Protein AF-A0A344TKX8-F1 (afdb_monomer_lite)

Organism: NCBI:txid2259595

Structure (mmCIF, N/CA/C/O backbone):
data_AF-A0A344TKX8-F1
#
_entry.id   AF-A0A344TKX8-F1
#
loop_
_atom_site.group_PDB
_atom_site.id
_atom_site.type_symbol
_atom_site.label_atom_id
_atom_site.label_alt_id
_atom_site.label_comp_id
_atom_site.label_asym_id
_atom_site.label_entity_id
_atom_site.label_seq_id
_atom_site.pdbx_PDB_ins_code
_atom_site.Cartn_x
_atom_site.Cartn_y
_atom_site.Cartn_z
_atom_site.occupancy
_atom_site.B_iso_or_equiv
_atom_site.auth_seq_id
_atom_site.auth_comp_id
_atom_site.auth_asym_id
_atom_site.auth_atom_id
_atom_site.pdbx_PDB_model_num
ATOM 1 N N . MET A 1 1 ? -4.063 0.005 28.909 1.00 36.91 1 MET A N 1
ATOM 2 C CA . MET A 1 1 ? -3.466 -1.043 28.058 1.00 36.91 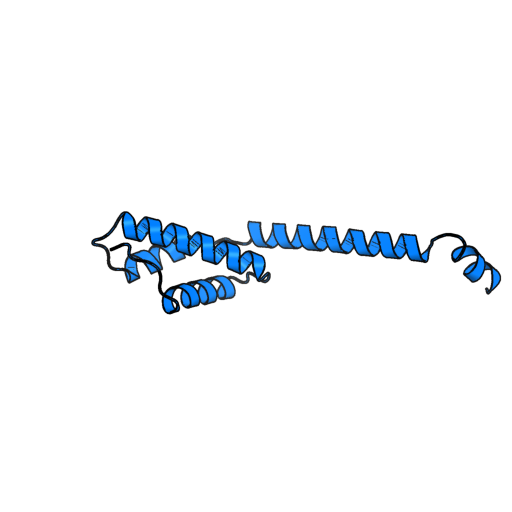1 MET A CA 1
ATOM 3 C C . MET A 1 1 ? -3.663 -0.594 26.628 1.00 36.91 1 MET A C 1
ATOM 5 O O . MET A 1 1 ? -4.809 -0.362 26.264 1.00 36.91 1 MET A O 1
ATOM 9 N N . THR A 1 2 ? -2.582 -0.374 25.882 1.00 44.25 2 THR A N 1
ATOM 10 C CA . THR A 1 2 ? -2.652 -0.146 24.434 1.00 44.25 2 THR A CA 1
ATOM 11 C C . THR A 1 2 ? -3.298 -1.374 23.803 1.00 44.25 2 THR A C 1
ATOM 13 O O . THR A 1 2 ? -2.990 -2.511 24.161 1.00 44.25 2 THR A O 1
ATOM 16 N N . LYS A 1 3 ? -4.312 -1.143 22.979 1.00 61.38 3 LYS A N 1
ATOM 17 C CA . LYS A 1 3 ? -5.160 -2.187 22.415 1.00 61.38 3 LYS A CA 1
ATOM 18 C C . LYS A 1 3 ? -4.542 -2.526 21.056 1.00 61.38 3 LYS A C 1
ATOM 20 O O . LYS A 1 3 ? -4.958 -1.975 20.050 1.00 61.38 3 LYS A O 1
ATOM 25 N N . GLU A 1 4 ? -3.462 -3.305 21.068 1.00 65.88 4 GLU A N 1
ATOM 26 C CA . GLU A 1 4 ? -2.729 -3.667 19.845 1.00 65.88 4 GLU A CA 1
ATOM 27 C C . GLU A 1 4 ? -3.463 -4.745 19.043 1.00 65.88 4 GLU A C 1
ATOM 29 O O . GLU A 1 4 ? -4.212 -5.555 19.602 1.00 65.88 4 GLU A O 1
ATOM 34 N N . LEU A 1 5 ? -3.259 -4.735 17.724 1.00 76.75 5 LEU A N 1
ATOM 35 C CA . LEU A 1 5 ? -3.930 -5.643 16.799 1.00 76.75 5 LEU A CA 1
ATOM 36 C C . LEU A 1 5 ? -3.398 -7.073 16.911 1.00 76.75 5 LEU A C 1
ATOM 38 O O . LEU A 1 5 ? -2.194 -7.327 16.892 1.00 76.75 5 LEU A O 1
ATOM 42 N N . GLY A 1 6 ? -4.315 -8.039 16.990 1.00 81.69 6 GLY A N 1
ATOM 43 C CA . GLY A 1 6 ? -3.960 -9.451 17.005 1.00 81.69 6 GLY A CA 1
ATOM 44 C C . GLY A 1 6 ? -3.662 -9.993 15.605 1.00 81.69 6 GLY A C 1
ATOM 45 O O . GLY A 1 6 ? -4.123 -9.471 14.592 1.00 81.69 6 GLY A O 1
ATOM 46 N N . TYR A 1 7 ? -2.971 -11.134 15.539 1.00 79.88 7 TYR A N 1
ATOM 47 C CA . TYR A 1 7 ? -2.697 -11.850 14.281 1.00 79.88 7 TYR A CA 1
ATOM 48 C C . TYR A 1 7 ? -3.965 -12.130 13.443 1.00 79.88 7 TYR A C 1
ATOM 50 O O . TYR A 1 7 ? -3.958 -12.048 12.213 1.00 79.88 7 TYR A O 1
ATOM 58 N N . ILE A 1 8 ? -5.085 -12.425 14.112 1.00 73.94 8 ILE A N 1
ATOM 59 C CA . ILE A 1 8 ? -6.378 -12.684 13.460 1.00 73.94 8 ILE A CA 1
ATOM 60 C C . ILE A 1 8 ? -6.923 -11.412 12.790 1.00 73.94 8 ILE A C 1
ATOM 62 O O . ILE A 1 8 ? -7.539 -11.501 11.733 1.00 73.94 8 ILE A O 1
ATOM 66 N N . ASP A 1 9 ? -6.663 -10.235 13.355 1.00 85.38 9 ASP A N 1
ATOM 67 C CA . ASP A 1 9 ? -7.140 -8.967 12.802 1.00 85.38 9 ASP A CA 1
ATOM 68 C C . ASP A 1 9 ? -6.314 -8.572 11.578 1.00 85.38 9 ASP A C 1
ATOM 70 O O . ASP A 1 9 ? -6.876 -8.256 10.531 1.00 85.38 9 ASP A O 1
ATOM 74 N N . ILE A 1 10 ? -4.990 -8.725 11.654 1.00 88.69 10 ILE A N 1
ATOM 75 C CA . ILE A 1 10 ? -4.084 -8.473 10.526 1.00 88.69 10 ILE A CA 1
ATOM 76 C C . ILE A 1 10 ? -4.397 -9.387 9.335 1.00 88.69 10 ILE A C 1
ATOM 78 O O . ILE A 1 10 ? -4.479 -8.919 8.202 1.00 88.69 10 ILE A O 1
ATOM 82 N N . SER A 1 11 ? -4.648 -10.679 9.565 1.00 89.75 11 SER A N 1
ATOM 83 C CA . SER A 1 11 ? -4.996 -11.607 8.474 1.00 89.75 11 SER A CA 1
ATOM 84 C C . SER A 1 11 ? -6.317 -11.257 7.770 1.00 89.75 11 SER A C 1
ATOM 86 O O . SER A 1 11 ? -6.447 -11.469 6.560 1.00 89.75 11 SER A O 1
ATOM 88 N N . ARG A 1 12 ? -7.283 -10.661 8.484 1.00 91.19 12 ARG A N 1
ATOM 89 C CA . ARG A 1 12 ? -8.518 -10.135 7.877 1.00 91.19 12 ARG A CA 1
ATOM 90 C C . ARG A 1 12 ? -8.253 -8.910 7.010 1.00 91.19 12 ARG A C 1
ATOM 92 O O . ARG A 1 12 ? -8.834 -8.823 5.933 1.00 91.19 12 ARG A O 1
ATOM 99 N N . ILE A 1 13 ? -7.368 -8.007 7.441 1.00 92.69 13 ILE A N 1
ATOM 100 C CA . ILE A 1 13 ? -6.951 -6.856 6.625 1.00 92.69 13 ILE A CA 1
ATOM 101 C C . ILE A 1 13 ? -6.261 -7.350 5.350 1.00 92.69 13 ILE A C 1
ATOM 103 O O . ILE A 1 13 ? -6.622 -6.913 4.263 1.00 92.69 13 ILE A O 1
ATOM 107 N N . TYR A 1 14 ? -5.347 -8.320 5.453 1.00 92.31 14 TYR A N 1
ATOM 108 C CA . TYR A 1 14 ? -4.714 -8.931 4.277 1.00 92.31 14 TYR A CA 1
ATOM 109 C C . TYR A 1 14 ? -5.738 -9.509 3.300 1.00 92.31 14 TYR A C 1
ATOM 111 O O . TYR A 1 14 ? -5.681 -9.209 2.112 1.00 92.31 14 TYR A O 1
ATOM 119 N N . SER A 1 15 ? -6.705 -10.282 3.802 1.00 91.81 15 SER A N 1
ATOM 120 C CA . SER A 1 15 ? -7.754 -10.882 2.964 1.00 91.81 15 SER A CA 1
ATOM 121 C C . SER A 1 15 ? -8.610 -9.818 2.264 1.00 91.81 15 SER A C 1
ATOM 123 O O . SER A 1 15 ? -9.014 -9.993 1.116 1.00 91.81 15 SER A O 1
ATOM 125 N N . TYR A 1 16 ? -8.876 -8.699 2.944 1.00 91.31 16 TYR A N 1
ATOM 126 C CA . TYR A 1 16 ? -9.580 -7.557 2.366 1.00 91.31 16 TYR A CA 1
ATOM 127 C C . TYR A 1 16 ? -8.765 -6.896 1.244 1.00 91.31 16 TYR A C 1
ATOM 129 O O . TYR A 1 16 ? -9.286 -6.682 0.151 1.00 91.31 16 TYR A O 1
ATOM 137 N N . VAL A 1 17 ? -7.477 -6.633 1.484 1.00 91.75 17 VAL A N 1
ATOM 138 C CA . VAL A 1 17 ? -6.558 -6.006 0.516 1.00 91.75 17 VAL A CA 1
ATOM 139 C C . VAL A 1 17 ? -6.332 -6.883 -0.715 1.00 91.75 17 VAL A C 1
ATOM 141 O O . VAL A 1 17 ? -6.369 -6.385 -1.840 1.00 91.75 17 VAL A O 1
ATOM 144 N N . GLU A 1 18 ? -6.170 -8.191 -0.526 1.00 89.19 18 GLU A N 1
ATOM 145 C CA . GLU A 1 18 ? -6.061 -9.159 -1.621 1.00 89.19 18 GLU A CA 1
ATOM 146 C C . GLU A 1 18 ? -7.332 -9.173 -2.489 1.00 89.19 18 GLU A C 1
ATOM 148 O O . GLU A 1 18 ? -7.251 -9.151 -3.719 1.00 89.19 18 GLU A O 1
ATOM 153 N N . GLY A 1 19 ? -8.512 -9.112 -1.860 1.00 89.00 19 GLY A N 1
ATOM 154 C CA . GLY A 1 19 ? -9.804 -9.063 -2.547 1.00 89.00 19 GLY A CA 1
ATOM 155 C C . GLY A 1 19 ? -10.017 -7.826 -3.429 1.00 89.00 19 GLY A C 1
ATOM 156 O O . GLY A 1 19 ? -10.849 -7.865 -4.335 1.00 89.00 19 GLY A O 1
ATOM 157 N N . MET A 1 20 ? -9.251 -6.752 -3.217 1.00 87.62 20 MET A N 1
ATOM 158 C CA . MET A 1 20 ? -9.314 -5.523 -4.019 1.00 87.62 20 MET A CA 1
ATOM 159 C C . MET A 1 20 ? -8.428 -5.554 -5.273 1.00 87.62 20 MET A C 1
ATOM 161 O O . MET A 1 20 ? -8.368 -4.570 -6.004 1.00 87.62 20 MET A O 1
ATOM 165 N N . GLY A 1 21 ? -7.754 -6.672 -5.565 1.00 84.25 21 GLY A N 1
ATOM 166 C CA . GLY A 1 21 ? -6.976 -6.826 -6.800 1.00 84.25 21 GLY A CA 1
ATOM 167 C C . GLY A 1 21 ? -5.582 -6.193 -6.755 1.00 84.25 21 GLY A C 1
ATOM 168 O O . GLY A 1 21 ? -4.976 -5.946 -7.800 1.00 84.25 21 GLY A O 1
ATOM 169 N N . VAL A 1 22 ? -5.046 -5.951 -5.556 1.00 88.69 22 VAL A N 1
ATOM 170 C CA . VAL A 1 22 ? -3.664 -5.499 -5.365 1.00 88.69 22 VAL A CA 1
ATOM 171 C C . VAL A 1 22 ? -2.717 -6.660 -5.674 1.00 88.69 22 VAL A C 1
ATOM 173 O O . VAL A 1 22 ? -2.563 -7.575 -4.874 1.00 88.69 22 VAL A O 1
ATOM 176 N N . GLU A 1 23 ? -2.079 -6.639 -6.844 1.00 87.00 23 GLU A N 1
ATOM 177 C CA . GLU A 1 23 ? -1.270 -7.767 -7.341 1.00 87.00 23 GLU A CA 1
ATOM 178 C C . GLU A 1 23 ? 0.151 -7.850 -6.755 1.00 87.00 23 GLU A C 1
ATOM 180 O O . GLU A 1 23 ? 0.785 -8.904 -6.804 1.00 87.00 23 GLU A O 1
ATOM 185 N N . PHE A 1 24 ? 0.681 -6.744 -6.226 1.00 91.56 24 PHE A N 1
ATOM 186 C CA . PHE A 1 24 ? 2.054 -6.683 -5.727 1.00 91.56 24 PHE A CA 1
ATOM 187 C C . PHE A 1 24 ? 2.095 -6.879 -4.218 1.00 91.56 24 PHE A C 1
ATOM 189 O O . PHE A 1 24 ? 1.534 -6.079 -3.475 1.00 91.56 24 PHE A O 1
ATOM 196 N N . TYR A 1 25 ? 2.815 -7.905 -3.766 1.00 91.94 25 TYR A N 1
ATOM 197 C CA . TYR A 1 25 ? 2.918 -8.233 -2.344 1.00 91.94 25 TYR A CA 1
ATOM 198 C C . TYR A 1 25 ? 3.497 -7.092 -1.497 1.00 91.94 25 TYR A C 1
ATOM 200 O O . TYR A 1 25 ? 3.024 -6.840 -0.397 1.00 91.94 25 TYR A O 1
ATOM 208 N N . ASP A 1 26 ? 4.495 -6.364 -1.997 1.00 91.38 26 ASP A N 1
ATOM 209 C CA . ASP A 1 26 ? 5.059 -5.229 -1.261 1.00 91.38 26 ASP A CA 1
ATOM 210 C C . ASP A 1 26 ? 4.060 -4.075 -1.108 1.00 91.38 26 ASP A C 1
ATOM 212 O O . ASP A 1 26 ? 3.973 -3.482 -0.037 1.00 91.38 26 ASP A O 1
ATOM 216 N N . VAL A 1 27 ? 3.243 -3.829 -2.134 1.00 91.69 27 VAL A N 1
ATOM 217 C CA . VAL A 1 27 ? 2.122 -2.883 -2.062 1.00 91.69 27 VAL A CA 1
ATOM 218 C C . VAL A 1 27 ? 1.053 -3.370 -1.079 1.00 91.69 27 VAL A C 1
ATOM 220 O O . VAL A 1 27 ? 0.530 -2.572 -0.309 1.00 91.69 27 VAL A O 1
ATOM 223 N N . GLN A 1 28 ? 0.744 -4.671 -1.052 1.00 92.06 28 GLN A N 1
ATOM 224 C CA . GLN A 1 28 ? -0.187 -5.235 -0.067 1.00 92.06 28 GLN A CA 1
ATOM 225 C C . GLN A 1 28 ? 0.304 -4.995 1.365 1.00 92.06 28 GLN A C 1
ATOM 227 O O . GLN A 1 28 ? -0.476 -4.556 2.203 1.00 92.06 28 GLN A O 1
ATOM 232 N N . VAL A 1 29 ? 1.589 -5.251 1.638 1.00 92.69 29 VAL A N 1
ATOM 233 C CA . VAL A 1 29 ? 2.194 -5.033 2.962 1.00 92.69 29 VAL A CA 1
ATOM 234 C C . VAL A 1 29 ? 2.079 -3.566 3.379 1.00 92.69 29 VAL A C 1
ATOM 236 O O . VAL A 1 29 ? 1.664 -3.296 4.502 1.00 92.69 29 VAL A O 1
ATOM 239 N N . GLU A 1 30 ? 2.393 -2.627 2.481 1.00 91.81 30 GLU A N 1
ATOM 240 C CA . GLU A 1 30 ? 2.294 -1.185 2.750 1.00 91.81 30 GLU A CA 1
ATOM 241 C C . GLU A 1 30 ? 0.853 -0.756 3.060 1.00 91.81 30 GLU A C 1
ATOM 243 O O . GLU A 1 30 ? 0.602 -0.034 4.024 1.00 91.81 30 GLU A O 1
ATOM 248 N N . ILE A 1 31 ? -0.114 -1.248 2.283 1.00 93.06 31 ILE A N 1
ATOM 249 C CA . ILE A 1 31 ? -1.531 -0.961 2.515 1.00 93.06 31 ILE A CA 1
ATOM 250 C C . ILE A 1 31 ? -1.984 -1.529 3.863 1.00 93.06 31 ILE A C 1
ATOM 252 O O . ILE A 1 31 ? -2.661 -0.837 4.622 1.00 93.06 31 ILE A O 1
ATOM 256 N N . VAL A 1 32 ? -1.629 -2.779 4.173 1.00 93.44 32 VAL A N 1
ATOM 257 C CA . VAL A 1 32 ? -2.012 -3.420 5.438 1.00 93.44 32 VAL A CA 1
ATOM 258 C C . VAL A 1 32 ? -1.434 -2.660 6.629 1.00 93.44 32 VAL A C 1
ATOM 260 O O . VAL A 1 32 ? -2.160 -2.423 7.593 1.00 93.44 32 VAL A O 1
ATOM 263 N N . ASP A 1 33 ? -0.167 -2.254 6.553 1.00 92.19 33 ASP A N 1
ATOM 264 C CA . ASP A 1 33 ? 0.501 -1.469 7.594 1.00 92.19 33 ASP A CA 1
ATOM 265 C C . ASP A 1 33 ? -0.189 -0.115 7.816 1.00 92.19 33 ASP A C 1
ATOM 267 O O . ASP A 1 33 ? -0.460 0.291 8.951 1.00 92.19 33 ASP A O 1
ATOM 271 N N . HIS A 1 34 ? -0.580 0.551 6.726 1.00 91.88 34 HIS A N 1
ATOM 272 C CA . HIS A 1 34 ? -1.296 1.817 6.802 1.00 91.88 34 HIS A CA 1
ATOM 273 C C . HIS A 1 34 ? -2.700 1.663 7.408 1.00 91.88 34 HIS A C 1
ATOM 275 O O . HIS A 1 34 ? -3.080 2.431 8.294 1.00 91.88 34 HIS A O 1
ATOM 281 N N . ILE A 1 35 ? -3.458 0.643 6.991 1.00 93.62 35 ILE A N 1
ATOM 282 C CA . ILE A 1 35 ? -4.781 0.338 7.558 1.00 93.62 35 ILE A CA 1
ATOM 283 C C . ILE A 1 35 ? -4.667 0.008 9.050 1.00 93.62 35 ILE A C 1
ATOM 285 O O . ILE A 1 35 ? -5.466 0.504 9.847 1.00 93.62 35 ILE A O 1
ATOM 289 N N . ALA A 1 36 ? -3.687 -0.815 9.435 1.00 92.50 36 ALA A N 1
ATOM 290 C CA . ALA A 1 36 ? -3.443 -1.181 10.827 1.00 92.50 36 ALA A CA 1
ATOM 291 C C . ALA A 1 36 ? -3.145 0.061 11.680 1.00 92.50 36 ALA A C 1
ATOM 293 O O . ALA A 1 36 ? -3.804 0.270 12.697 1.00 92.50 36 ALA A O 1
ATOM 294 N N . SER A 1 37 ? -2.255 0.935 11.206 1.00 92.06 37 SER A N 1
ATOM 295 C CA . SER A 1 37 ? -1.901 2.186 11.886 1.00 92.06 37 SER A CA 1
ATOM 296 C C . SER A 1 37 ? -3.112 3.104 12.097 1.00 92.06 37 SER A C 1
ATOM 298 O O . SER A 1 37 ? -3.341 3.602 13.200 1.00 92.06 37 SER A O 1
ATOM 300 N N . VAL A 1 38 ? -3.939 3.298 11.061 1.00 93.19 38 VAL A N 1
ATOM 301 C CA . VAL A 1 38 ? -5.157 4.124 11.162 1.00 93.19 38 VAL A CA 1
ATOM 302 C C . VAL A 1 38 ? -6.181 3.489 12.101 1.00 93.19 38 VAL A C 1
ATOM 304 O O . VAL A 1 38 ? -6.853 4.185 12.861 1.00 93.19 38 VAL A O 1
ATOM 307 N N . MET A 1 39 ? -6.313 2.165 12.088 1.00 92.56 39 MET A N 1
ATOM 308 C CA . MET A 1 39 ? -7.212 1.468 13.001 1.00 92.56 39 MET A CA 1
ATOM 309 C C . MET A 1 39 ? -6.768 1.608 14.461 1.00 92.56 39 MET A C 1
ATOM 311 O O . MET A 1 39 ? -7.608 1.880 15.319 1.00 92.56 39 MET A O 1
ATOM 315 N N . GLU A 1 40 ? -5.474 1.475 14.751 1.00 90.69 40 GLU A N 1
ATOM 316 C CA . GLU A 1 40 ? -4.925 1.686 16.095 1.00 90.69 40 GLU A CA 1
ATOM 317 C C . GLU A 1 40 ? -5.173 3.116 16.587 1.00 90.69 40 GLU A C 1
ATOM 319 O O . GLU A 1 40 ? -5.576 3.324 17.735 1.00 90.69 40 GLU A O 1
ATOM 324 N N . GLU A 1 41 ? -5.021 4.107 15.708 1.00 91.88 41 GLU A 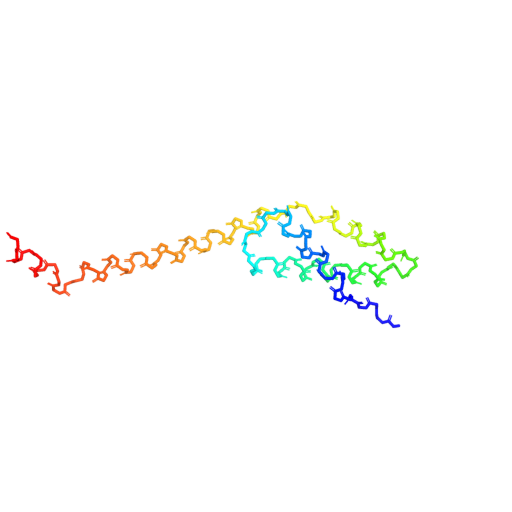N 1
ATOM 325 C CA . GLU A 1 41 ? -5.367 5.495 16.008 1.00 91.88 41 GLU A CA 1
ATOM 326 C C . GLU A 1 41 ? -6.860 5.640 16.356 1.00 91.88 41 GLU A C 1
ATOM 328 O O . GLU A 1 41 ? -7.202 6.201 17.401 1.00 91.88 41 GLU A O 1
ATOM 333 N N . GLN A 1 42 ? -7.757 5.055 15.555 1.00 91.12 42 GLN A N 1
ATOM 334 C CA . GLN A 1 42 ? -9.200 5.079 15.819 1.00 91.12 42 GLN A CA 1
ATOM 335 C C . GLN A 1 42 ? -9.580 4.364 17.124 1.00 91.12 42 GLN A C 1
ATOM 337 O O . GLN A 1 42 ? -10.467 4.834 17.842 1.00 91.12 42 GLN A O 1
ATOM 342 N N . MET A 1 43 ? -8.905 3.261 17.458 1.00 89.94 43 MET A N 1
ATOM 343 C CA . MET A 1 43 ? -9.085 2.529 18.716 1.00 89.94 43 MET A CA 1
ATOM 344 C C . MET A 1 43 ? -8.639 3.347 19.930 1.00 89.94 43 MET A C 1
ATOM 346 O O . MET A 1 43 ? -9.292 3.290 20.973 1.00 89.94 43 MET A O 1
ATOM 350 N N . ASN A 1 44 ? -7.564 4.125 19.794 1.00 89.31 44 ASN A N 1
ATOM 351 C CA . ASN A 1 44 ? -7.080 5.018 20.845 1.00 89.31 44 ASN A CA 1
ATOM 352 C C . ASN A 1 44 ? -7.986 6.246 21.026 1.00 89.31 44 ASN A C 1
ATOM 354 O O . ASN A 1 44 ? -8.214 6.673 22.157 1.00 89.31 44 ASN A O 1
ATOM 358 N N . MET A 1 45 ? -8.526 6.796 19.934 1.00 90.50 45 MET A N 1
ATOM 359 C CA . MET A 1 45 ? -9.450 7.935 19.976 1.00 90.50 45 MET A CA 1
ATOM 360 C C . MET A 1 45 ? -10.847 7.558 20.488 1.00 90.50 45 MET A C 1
ATOM 362 O O . MET A 1 45 ? -11.512 8.385 21.108 1.00 90.50 45 MET A O 1
ATOM 366 N N . ASN A 1 46 ? -11.296 6.321 20.250 1.00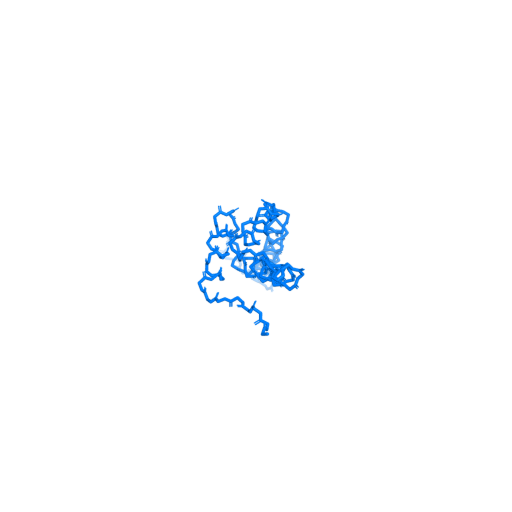 89.25 46 ASN A N 1
ATOM 367 C CA . ASN A 1 46 ? -12.638 5.850 20.600 1.00 89.25 46 ASN A CA 1
ATOM 368 C C . ASN A 1 46 ? -12.590 4.598 21.501 1.00 89.25 46 ASN A C 1
ATOM 370 O O . ASN A 1 46 ? -13.021 3.521 21.077 1.00 89.25 46 ASN A O 1
ATOM 374 N N . PRO A 1 47 ? -12.110 4.706 22.753 1.00 85.94 47 PRO A N 1
ATOM 375 C CA . PRO A 1 47 ? -11.917 3.546 23.629 1.00 85.94 47 PRO A CA 1
ATOM 376 C C . PRO A 1 47 ? -13.222 2.802 23.960 1.00 85.94 47 PRO A C 1
ATOM 378 O O . PRO A 1 47 ? -13.193 1.586 24.174 1.00 85.94 47 PRO A O 1
ATOM 381 N N . ASP A 1 48 ? -14.351 3.517 23.958 1.00 90.50 48 ASP A N 1
ATOM 382 C CA . ASP A 1 48 ? -15.682 2.998 24.297 1.00 90.50 48 ASP A CA 1
ATOM 383 C C . ASP A 1 48 ? -16.393 2.322 23.115 1.00 90.50 48 ASP A C 1
ATOM 385 O O . ASP A 1 48 ? -17.401 1.636 23.302 1.00 90.50 48 ASP A O 1
ATOM 389 N N . LYS A 1 49 ? -15.886 2.497 21.886 1.00 89.75 49 LYS A N 1
ATOM 390 C CA . LYS A 1 49 ? -16.499 1.890 20.705 1.00 89.75 49 LYS A CA 1
ATOM 391 C C . LYS A 1 49 ? -16.153 0.400 20.597 1.00 89.75 49 LYS A C 1
ATOM 393 O O . LYS A 1 49 ? -15.017 -0.009 20.870 1.00 89.75 49 LYS A O 1
ATOM 398 N N . PRO A 1 50 ? -17.104 -0.442 20.151 1.00 90.19 50 PRO A N 1
ATOM 399 C CA . PRO A 1 50 ? -16.822 -1.838 19.851 1.00 90.19 50 PRO A CA 1
ATOM 400 C C . PRO A 1 50 ? -15.739 -1.960 18.775 1.00 90.19 50 PRO A C 1
ATOM 402 O O . PRO A 1 50 ? -15.825 -1.321 17.729 1.00 90.19 50 PRO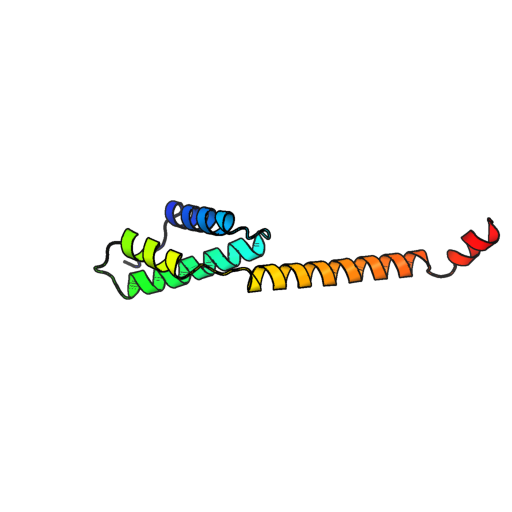 A O 1
ATOM 405 N N . PHE A 1 51 ? -14.763 -2.848 18.988 1.00 88.00 51 PHE A N 1
ATOM 406 C CA . PHE A 1 51 ? -13.680 -3.093 18.025 1.00 88.00 51 PHE A CA 1
ATOM 407 C C . PHE A 1 51 ? -14.202 -3.374 16.611 1.00 88.00 51 PHE A C 1
ATOM 409 O O . PHE A 1 51 ? -13.700 -2.809 15.651 1.00 88.00 51 PHE A O 1
ATOM 416 N N . LYS A 1 52 ? -15.257 -4.190 16.490 1.00 89.56 52 LYS A N 1
ATOM 417 C CA . LYS A 1 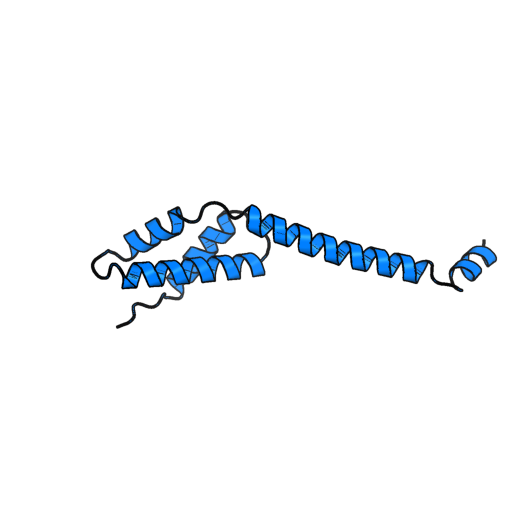52 ? -15.875 -4.517 15.200 1.00 89.56 52 LYS A CA 1
ATOM 418 C C . LYS A 1 52 ? -16.381 -3.276 14.453 1.00 89.56 52 LYS A C 1
ATOM 420 O O . LYS A 1 52 ? -16.254 -3.216 13.240 1.00 89.56 52 LYS A O 1
ATOM 425 N N . GLU A 1 53 ? -16.949 -2.305 15.168 1.00 91.81 53 GLU A N 1
ATOM 426 C CA . GLU A 1 53 ? -17.442 -1.066 14.556 1.00 91.81 53 GLU A CA 1
ATOM 427 C C . GLU A 1 53 ? -16.279 -0.232 14.014 1.00 91.81 53 GLU A C 1
ATOM 429 O O . GLU A 1 53 ? -16.350 0.254 12.891 1.00 91.81 53 GLU A O 1
ATOM 434 N N . ILE A 1 54 ? -15.193 -0.120 14.786 1.00 91.31 54 ILE A N 1
ATOM 435 C CA . ILE A 1 54 ? -13.977 0.581 14.359 1.00 91.31 54 ILE A CA 1
ATOM 436 C C . ILE A 1 54 ? -13.351 -0.129 13.154 1.00 91.31 54 ILE A C 1
ATOM 438 O O . ILE A 1 54 ? -13.040 0.519 12.164 1.00 91.31 54 ILE A O 1
ATOM 442 N N . PHE A 1 55 ? -13.232 -1.455 13.213 1.00 90.62 55 PHE A N 1
ATOM 443 C CA . PHE A 1 55 ? -12.672 -2.283 12.148 1.00 90.62 55 PHE A CA 1
ATOM 444 C C . PHE A 1 55 ? -13.430 -2.097 10.826 1.00 90.62 55 PHE A C 1
ATOM 446 O O . PHE A 1 55 ? -12.829 -1.752 9.809 1.00 90.62 55 PHE A O 1
ATOM 453 N N . ASP A 1 56 ? -14.755 -2.269 10.849 1.00 90.88 56 ASP A N 1
ATOM 454 C CA . ASP A 1 56 ? -15.595 -2.142 9.655 1.00 90.88 56 ASP A CA 1
ATOM 455 C C . ASP A 1 56 ? -15.569 -0.698 9.108 1.00 90.88 56 ASP A C 1
ATOM 457 O O . ASP A 1 56 ? -15.478 -0.494 7.895 1.00 90.88 56 ASP A O 1
ATOM 461 N N . ALA A 1 57 ? -15.595 0.311 9.989 1.00 92.12 57 ALA A N 1
ATOM 462 C CA . ALA A 1 57 ? -15.531 1.719 9.598 1.00 92.12 57 ALA A CA 1
ATOM 463 C C . ALA A 1 57 ? -14.183 2.083 8.957 1.00 92.12 57 ALA A C 1
ATOM 465 O O . ALA A 1 57 ? -14.159 2.706 7.891 1.00 92.12 57 ALA A O 1
ATOM 466 N N . THR A 1 58 ? -13.068 1.655 9.555 1.00 92.31 58 THR A N 1
ATOM 467 C CA . THR A 1 58 ? -11.733 1.889 9.002 1.00 92.31 58 THR A CA 1
ATOM 468 C C . THR A 1 58 ? -11.608 1.232 7.634 1.00 92.31 58 THR A C 1
ATOM 470 O O . THR A 1 58 ? -11.309 1.934 6.674 1.00 92.31 58 THR A O 1
ATOM 473 N N . LEU A 1 59 ? -11.933 -0.061 7.493 1.00 91.31 59 LEU A N 1
ATOM 474 C CA . LEU A 1 59 ? -11.863 -0.743 6.193 1.00 91.31 59 LEU A CA 1
ATOM 475 C C . LEU A 1 59 ? -12.720 -0.063 5.121 1.00 91.31 59 LEU A C 1
ATOM 477 O O . LEU A 1 59 ? -12.258 0.109 3.999 1.00 91.31 59 LEU A O 1
ATOM 481 N N . SER A 1 60 ? -13.928 0.393 5.466 1.00 89.88 60 SER A N 1
ATOM 482 C CA . SER A 1 60 ? -14.810 1.076 4.508 1.00 89.88 60 SER A CA 1
ATOM 483 C C . SER A 1 60 ? -14.255 2.405 3.977 1.00 89.88 60 SER A C 1
ATOM 485 O O . SER A 1 60 ? -14.666 2.861 2.912 1.00 89.88 60 SER A O 1
ATOM 487 N N . THR A 1 61 ? -13.306 3.018 4.692 1.00 89.62 61 THR A N 1
ATOM 488 C CA . THR A 1 61 ? -12.620 4.245 4.254 1.00 89.62 61 THR A CA 1
ATOM 489 C C . THR A 1 61 ? -11.569 3.944 3.178 1.00 89.62 61 THR A C 1
ATOM 491 O O . THR A 1 61 ? -11.222 4.807 2.373 1.00 89.62 61 THR A O 1
ATOM 494 N N . PHE A 1 62 ? -11.098 2.700 3.121 1.00 88.44 62 PHE A N 1
ATOM 495 C CA . PHE A 1 62 ? -10.041 2.227 2.240 1.00 88.44 62 PHE A CA 1
ATOM 496 C C .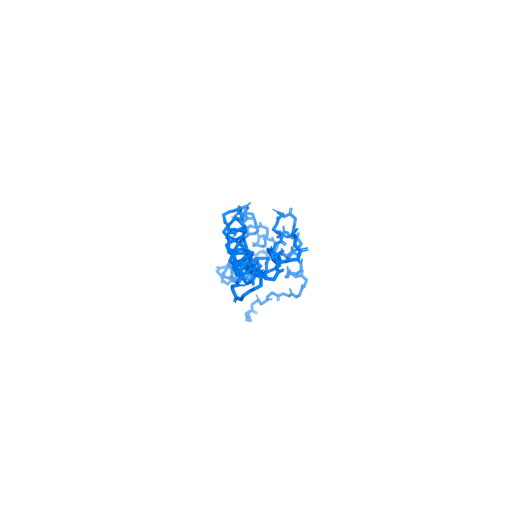 PHE A 1 62 ? -10.630 1.421 1.077 1.00 88.44 62 PHE A C 1
ATOM 498 O O . PHE A 1 62 ? -10.853 0.216 1.193 1.00 88.44 62 PHE A O 1
ATOM 505 N N . THR A 1 63 ? -10.910 2.093 -0.043 1.00 82.75 63 THR A N 1
ATOM 506 C CA . THR A 1 63 ? -11.612 1.494 -1.200 1.00 82.75 63 THR A CA 1
ATOM 507 C C . THR A 1 63 ? -10.905 1.660 -2.544 1.00 82.75 63 THR A C 1
ATOM 509 O O . THR A 1 63 ? -11.192 0.894 -3.459 1.00 82.75 63 THR A O 1
ATOM 512 N N . ASP A 1 64 ? -9.981 2.613 -2.678 1.00 84.88 64 ASP A N 1
ATOM 513 C CA . ASP A 1 64 ? -9.261 2.870 -3.928 1.00 84.88 64 ASP A CA 1
ATOM 514 C C . ASP A 1 64 ? -7.750 2.717 -3.725 1.00 84.88 64 ASP A C 1
ATOM 516 O O . ASP A 1 64 ? -7.118 3.482 -2.993 1.00 84.88 64 ASP A O 1
ATOM 520 N N . PHE A 1 65 ? -7.182 1.718 -4.399 1.00 86.38 65 PHE A N 1
ATOM 521 C CA . PHE A 1 65 ? -5.748 1.423 -4.418 1.00 86.38 65 PHE A CA 1
ATOM 522 C C . PHE A 1 65 ? -5.154 1.478 -5.826 1.00 86.38 65 PHE A C 1
ATOM 524 O O . PHE A 1 65 ? -3.956 1.233 -6.006 1.00 86.38 65 PHE A O 1
ATOM 531 N N . ASP A 1 66 ? -5.956 1.838 -6.832 1.00 84.44 66 ASP A N 1
ATOM 532 C CA . ASP A 1 66 ? -5.551 1.784 -8.234 1.00 84.44 66 ASP A CA 1
ATOM 533 C C . ASP A 1 66 ? -4.386 2.731 -8.512 1.00 84.44 66 ASP A C 1
ATOM 535 O O . ASP A 1 66 ? -3.498 2.414 -9.306 1.00 84.44 66 ASP A O 1
ATOM 539 N N . GLY A 1 67 ? -4.344 3.887 -7.845 1.00 86.31 67 GLY A N 1
ATOM 540 C CA . GLY A 1 67 ? -3.236 4.837 -7.956 1.00 86.31 67 GLY A CA 1
ATOM 541 C C . GLY A 1 67 ? -1.892 4.215 -7.566 1.00 86.31 67 GLY A C 1
ATOM 542 O O . GLY A 1 67 ? -0.938 4.257 -8.348 1.00 86.31 67 GLY A O 1
ATOM 543 N N . LEU A 1 68 ? -1.846 3.578 -6.394 1.00 86.69 68 LEU A N 1
ATOM 544 C CA . LEU A 1 68 ? -0.641 2.962 -5.839 1.00 86.69 68 LEU A CA 1
ATOM 545 C C . LEU A 1 68 ? -0.204 1.740 -6.661 1.00 86.69 68 LEU A C 1
ATOM 547 O O . LEU A 1 68 ? 0.963 1.615 -7.041 1.00 86.69 68 LEU A O 1
ATOM 551 N N . VAL A 1 69 ? -1.155 0.876 -7.030 1.00 89.56 69 VAL A N 1
ATOM 552 C CA . VAL A 1 69 ? -0.892 -0.289 -7.890 1.00 89.56 69 VAL A CA 1
ATOM 553 C C . VAL A 1 69 ? -0.356 0.156 -9.253 1.00 89.56 69 VAL A C 1
ATOM 555 O O . VAL A 1 69 ? 0.639 -0.385 -9.741 1.00 89.56 69 VAL A O 1
ATOM 558 N N . ASN A 1 70 ? -0.953 1.176 -9.873 1.00 90.38 70 ASN A N 1
ATOM 559 C CA . ASN A 1 70 ? -0.493 1.689 -11.163 1.00 90.38 70 ASN A CA 1
ATOM 560 C C . ASN A 1 70 ? 0.892 2.333 -11.084 1.00 90.38 70 ASN A C 1
ATOM 562 O O . ASN A 1 70 ? 1.688 2.204 -12.022 1.00 90.38 70 ASN A O 1
ATOM 566 N N . GLU A 1 71 ? 1.212 3.014 -9.986 1.00 91.19 71 GLU A N 1
ATOM 567 C CA . GLU A 1 71 ? 2.560 3.521 -9.756 1.00 91.19 71 GLU A CA 1
ATOM 568 C C . GLU A 1 71 ? 3.575 2.376 -9.690 1.00 91.19 71 GLU A C 1
ATOM 570 O O . GLU A 1 71 ? 4.598 2.420 -10.391 1.00 91.19 71 GLU A O 1
ATOM 575 N N . LYS A 1 72 ? 3.247 1.302 -8.960 1.00 92.44 72 LYS A N 1
ATOM 576 C CA . LYS A 1 72 ? 4.091 0.111 -8.885 1.00 92.44 72 LYS A CA 1
ATOM 577 C C . LYS A 1 72 ? 4.279 -0.556 -10.244 1.00 92.44 72 LYS A C 1
ATOM 579 O O . LYS A 1 72 ? 5.417 -0.815 -10.644 1.00 92.44 72 LYS A O 1
ATOM 584 N N . ARG A 1 73 ? 3.203 -0.726 -11.022 1.00 92.69 73 ARG A N 1
ATOM 585 C CA . ARG A 1 73 ? 3.272 -1.219 -12.413 1.00 92.69 73 ARG A CA 1
ATOM 586 C C . ARG A 1 73 ? 4.239 -0.392 -13.251 1.00 92.69 73 ARG A C 1
ATOM 588 O O . ARG A 1 73 ? 5.105 -0.940 -13.935 1.00 92.69 73 ARG A O 1
ATOM 595 N N . ARG A 1 74 ? 4.141 0.940 -13.182 1.00 94.94 74 ARG A N 1
ATOM 596 C CA . ARG A 1 74 ? 5.033 1.854 -13.916 1.00 94.94 74 ARG A CA 1
ATOM 597 C C . ARG A 1 74 ? 6.481 1.747 -13.451 1.00 94.94 74 ARG A C 1
ATOM 599 O O . ARG A 1 74 ? 7.385 1.942 -14.265 1.00 94.94 74 ARG A O 1
ATOM 606 N N . GLN A 1 75 ? 6.726 1.504 -12.166 1.00 94.56 75 GLN A N 1
ATOM 607 C CA . GLN A 1 75 ? 8.071 1.298 -11.629 1.00 94.56 75 GLN A CA 1
ATOM 608 C C . GLN A 1 75 ? 8.684 0.006 -12.184 1.00 94.56 75 GLN A C 1
ATOM 610 O O . GLN A 1 75 ? 9.781 0.042 -12.746 1.00 94.56 75 GLN A O 1
ATOM 615 N N . VAL A 1 76 ? 7.945 -1.104 -12.106 1.00 93.62 76 VAL A N 1
ATOM 616 C CA . VAL A 1 76 ? 8.371 -2.415 -12.618 1.00 93.62 76 VAL A CA 1
ATOM 617 C C . VAL A 1 76 ? 8.613 -2.358 -14.126 1.00 93.62 76 VAL A C 1
ATOM 619 O O . VAL A 1 76 ? 9.668 -2.780 -14.597 1.00 93.62 76 VAL A O 1
ATOM 622 N N . ALA A 1 77 ? 7.706 -1.747 -14.894 1.00 94.94 77 ALA A N 1
ATOM 623 C CA . ALA A 1 77 ? 7.867 -1.584 -16.338 1.00 94.94 77 ALA A CA 1
ATOM 624 C C . ALA A 1 77 ? 9.122 -0.768 -16.700 1.00 94.94 77 ALA A C 1
ATOM 626 O O . ALA A 1 77 ? 9.874 -1.139 -17.603 1.00 94.94 77 ALA A O 1
ATOM 627 N N . ARG A 1 78 ? 9.399 0.324 -15.971 1.00 96.31 78 ARG A N 1
ATOM 628 C CA . ARG A 1 78 ? 10.622 1.124 -16.160 1.00 96.31 78 ARG A CA 1
ATOM 629 C C . ARG A 1 78 ? 11.884 0.307 -15.887 1.00 96.31 78 ARG A C 1
ATOM 631 O O . ARG A 1 78 ? 12.843 0.392 -16.655 1.00 96.31 78 ARG A O 1
ATOM 638 N N . GLN A 1 79 ? 11.882 -0.491 -14.822 1.00 95.56 79 GLN A N 1
ATOM 639 C CA . GLN A 1 79 ? 13.000 -1.366 -14.483 1.00 95.56 79 GLN A CA 1
ATOM 640 C C . GLN A 1 79 ? 13.213 -2.446 -15.554 1.00 95.56 79 GLN A C 1
ATOM 642 O O . GLN A 1 79 ? 14.334 -2.629 -16.030 1.00 95.56 79 GLN A O 1
ATOM 647 N N . TYR A 1 80 ? 12.139 -3.105 -15.988 1.00 95.31 80 TYR A N 1
ATOM 648 C CA . TYR A 1 80 ? 12.187 -4.116 -17.038 1.00 95.31 80 TYR A CA 1
ATOM 649 C C . TYR A 1 80 ? 12.735 -3.547 -18.352 1.00 95.31 80 TYR A C 1
ATOM 651 O O . TYR A 1 80 ? 13.690 -4.085 -18.912 1.00 95.31 80 TYR A O 1
ATOM 659 N N . ASN A 1 81 ? 12.222 -2.397 -18.797 1.00 95.75 81 ASN A N 1
ATOM 660 C CA . ASN A 1 81 ? 12.690 -1.728 -20.013 1.00 95.75 81 ASN A CA 1
ATOM 661 C C . ASN A 1 81 ? 14.180 -1.374 -19.947 1.00 95.75 81 ASN A C 1
ATOM 663 O O . ASN A 1 81 ? 14.895 -1.491 -20.944 1.00 95.75 81 ASN A O 1
ATOM 667 N N . ARG A 1 82 ? 14.675 -0.980 -18.768 1.00 96.25 82 ARG A N 1
ATOM 668 C CA . ARG A 1 82 ? 16.104 -0.732 -18.556 1.00 96.25 82 ARG A CA 1
ATOM 669 C C . ARG A 1 82 ? 16.930 -2.001 -18.765 1.00 96.25 82 ARG A C 1
ATOM 671 O O . ARG A 1 82 ? 17.959 -1.926 -19.435 1.00 96.25 82 ARG A O 1
ATOM 678 N N . TYR A 1 83 ? 16.493 -3.142 -18.234 1.00 95.06 83 TYR A N 1
ATOM 679 C CA . TYR A 1 83 ? 17.183 -4.417 -18.443 1.00 95.06 83 TYR A CA 1
ATOM 680 C C . TYR A 1 83 ? 17.139 -4.863 -19.901 1.00 95.06 83 TYR A C 1
ATOM 682 O O . TYR A 1 83 ? 18.179 -5.211 -20.451 1.00 95.06 83 TYR A O 1
ATOM 690 N N . VAL A 1 84 ? 15.981 -4.769 -20.560 1.00 93.19 84 VAL A N 1
ATOM 691 C CA . VAL A 1 84 ? 15.850 -5.080 -21.992 1.00 93.19 84 VAL A CA 1
ATOM 692 C C . VAL A 1 84 ? 16.820 -4.237 -22.816 1.00 93.19 84 VAL A C 1
ATOM 694 O O . VAL A 1 84 ? 17.572 -4.772 -23.626 1.00 93.19 84 VAL A O 1
ATOM 697 N N . PHE A 1 85 ? 16.876 -2.928 -22.573 1.00 93.69 85 PHE A N 1
ATOM 698 C CA . PHE A 1 85 ? 17.771 -2.036 -23.305 1.00 93.69 85 PHE A CA 1
ATOM 699 C C . PHE A 1 85 ? 19.255 -2.325 -23.043 1.00 93.69 85 PHE A C 1
ATOM 701 O O . PHE A 1 85 ? 20.070 -2.263 -23.966 1.00 93.69 85 PHE A O 1
ATOM 708 N N . GLN A 1 86 ? 19.623 -2.667 -21.805 1.00 91.56 86 GLN A N 1
ATOM 709 C CA . GLN A 1 86 ? 20.985 -3.089 -21.474 1.00 91.56 86 GLN A CA 1
ATOM 710 C C . GLN A 1 86 ? 21.353 -4.407 -22.159 1.00 91.56 86 GLN A C 1
ATOM 712 O O . GLN A 1 86 ? 22.438 -4.506 -22.731 1.00 91.56 86 GLN A O 1
ATOM 717 N N . SER A 1 87 ? 20.448 -5.386 -22.168 1.00 88.56 87 SER A N 1
ATOM 718 C CA . SER A 1 87 ? 20.647 -6.661 -22.858 1.00 88.56 87 SER A CA 1
ATOM 719 C C . SER A 1 87 ? 20.769 -6.475 -24.367 1.00 88.56 87 SER A C 1
ATOM 721 O O . SER A 1 87 ? 21.680 -7.038 -24.966 1.00 88.56 87 SER A O 1
ATOM 723 N N . LEU A 1 88 ? 19.939 -5.623 -24.979 1.00 87.75 88 LEU A N 1
ATOM 724 C CA . LEU A 1 88 ? 20.053 -5.275 -26.398 1.00 87.75 88 LEU A CA 1
ATOM 725 C C . LEU A 1 88 ? 21.406 -4.624 -26.702 1.00 87.75 88 LEU A C 1
ATOM 727 O O . LEU A 1 88 ? 22.120 -5.082 -27.590 1.00 87.75 88 LEU A O 1
ATOM 731 N N . LYS A 1 89 ? 21.817 -3.611 -25.930 1.00 86.56 89 LYS A N 1
ATOM 732 C CA . LYS A 1 89 ? 23.140 -2.985 -26.089 1.00 86.56 89 LYS A CA 1
ATOM 733 C C . LYS A 1 89 ? 24.291 -3.976 -25.920 1.00 86.56 89 LYS A C 1
ATOM 735 O O . LYS A 1 89 ? 25.269 -3.895 -26.652 1.00 86.56 89 LYS A O 1
ATOM 740 N N . SER A 1 90 ? 24.184 -4.895 -24.964 1.00 83.75 90 SER A N 1
ATOM 741 C CA . SER A 1 90 ? 25.188 -5.934 -24.716 1.00 83.75 90 SER A CA 1
ATOM 742 C C . SER A 1 90 ? 25.236 -6.971 -25.842 1.00 83.75 90 SER A C 1
ATOM 744 O O . SER A 1 90 ? 26.315 -7.420 -26.232 1.00 83.75 90 SER A O 1
ATOM 746 N N . PHE A 1 91 ? 24.091 -7.333 -26.417 1.00 75.44 91 PHE A N 1
ATOM 747 C CA . PHE A 1 91 ? 24.024 -8.246 -27.553 1.00 75.44 91 PHE A CA 1
ATOM 748 C C . PHE A 1 91 ? 24.635 -7.621 -28.815 1.00 75.44 91 PHE A C 1
ATOM 750 O O . PHE A 1 91 ? 25.495 -8.222 -29.452 1.00 75.44 91 PHE A O 1
ATOM 757 N N . PHE A 1 92 ? 24.284 -6.366 -29.102 1.00 74.75 92 PHE A N 1
ATOM 758 C CA . PHE A 1 92 ? 24.821 -5.568 -30.208 1.00 74.75 92 PHE A CA 1
ATOM 759 C C . PHE A 1 92 ? 26.140 -4.851 -29.853 1.00 74.75 92 PHE A C 1
ATOM 761 O O . PHE A 1 92 ? 26.523 -3.872 -30.493 1.00 74.75 92 PHE A O 1
ATOM 768 N N . SER A 1 93 ? 26.864 -5.320 -28.834 1.00 70.44 93 SER A N 1
ATOM 769 C CA . SER A 1 93 ? 28.163 -4.742 -28.485 1.00 70.44 93 SER A CA 1
ATOM 770 C C . SER A 1 93 ? 29.260 -5.233 -29.438 1.00 70.44 93 SER A C 1
ATOM 772 O O . SER A 1 93 ? 29.365 -6.418 -29.766 1.00 70.44 93 SER A O 1
ATOM 774 N N . TRP A 1 94 ? 30.097 -4.304 -29.903 1.00 66.62 94 TRP A N 1
ATOM 775 C CA . TRP A 1 94 ? 31.324 -4.616 -30.641 1.00 66.62 94 TRP A CA 1
ATOM 776 C C . TRP A 1 94 ? 32.264 -5.479 -29.772 1.00 66.62 94 TRP A C 1
ATOM 778 O O . TRP A 1 94 ? 32.385 -5.196 -28.580 1.00 66.62 94 TRP A O 1
ATOM 788 N N . PRO A 1 95 ? 32.937 -6.519 -30.315 1.00 68.69 95 PRO A N 1
ATOM 789 C CA . PRO A 1 95 ? 33.029 -6.914 -31.725 1.00 68.69 95 PRO A CA 1
ATOM 790 C C . PRO A 1 95 ? 32.014 -7.994 -32.158 1.00 68.69 95 PRO A C 1
ATOM 792 O O . PRO A 1 95 ? 32.132 -8.522 -33.260 1.00 68.69 95 PRO A O 1
ATOM 795 N N . LYS A 1 96 ? 31.015 -8.355 -31.335 1.00 66.62 96 LYS A N 1
ATOM 796 C CA . LYS A 1 96 ? 30.103 -9.489 -31.613 1.00 66.62 96 LYS A CA 1
ATOM 797 C C . LYS A 1 96 ? 29.292 -9.308 -32.901 1.00 66.62 96 LYS A C 1
ATOM 799 O O . LYS A 1 96 ? 29.054 -10.281 -33.608 1.00 66.62 96 LYS A O 1
ATOM 804 N N . ILE A 1 97 ? 28.952 -8.062 -33.247 1.00 70.69 97 ILE A N 1
ATOM 805 C CA . ILE A 1 97 ? 28.329 -7.723 -34.537 1.00 70.69 97 ILE A CA 1
ATOM 806 C C . ILE A 1 97 ? 29.229 -8.123 -35.716 1.00 70.69 97 ILE A C 1
ATOM 808 O O . ILE A 1 97 ? 28.727 -8.657 -36.699 1.00 70.69 97 ILE A O 1
ATOM 812 N N . ILE A 1 98 ? 30.548 -7.913 -35.619 1.00 70.81 98 ILE A N 1
ATOM 813 C CA . ILE A 1 98 ? 31.494 -8.281 -36.685 1.00 70.81 98 ILE A CA 1
ATOM 814 C C . ILE A 1 98 ? 31.495 -9.791 -36.893 1.00 70.81 98 ILE A C 1
ATOM 816 O O . ILE A 1 98 ? 31.480 -10.242 -38.028 1.00 70.81 98 ILE A O 1
ATOM 820 N N . PHE A 1 99 ? 31.499 -10.571 -35.808 1.00 73.88 99 PHE A N 1
ATOM 821 C CA . PHE A 1 99 ? 31.476 -12.030 -35.899 1.00 73.88 99 PHE A CA 1
ATOM 822 C C . PHE A 1 99 ? 30.204 -12.535 -36.579 1.00 73.88 99 PHE A C 1
ATOM 824 O O . PHE A 1 99 ? 30.292 -13.413 -37.426 1.00 73.88 99 PHE A O 1
ATOM 831 N N . ILE A 1 100 ? 29.041 -11.959 -36.263 1.00 73.88 100 ILE A N 1
ATOM 832 C CA . ILE A 1 100 ? 27.777 -12.312 -36.926 1.00 73.88 100 ILE A CA 1
ATOM 833 C C . ILE A 1 100 ? 27.825 -11.940 -38.419 1.00 73.88 100 ILE A C 1
ATOM 835 O O . ILE A 1 100 ? 27.455 -12.756 -39.258 1.00 73.88 100 ILE A O 1
ATOM 839 N N . LEU A 1 101 ? 28.333 -10.749 -38.758 1.00 75.56 101 LEU A N 1
ATOM 840 C CA . LEU A 1 101 ? 28.481 -10.293 -40.148 1.00 75.56 101 LEU A CA 1
ATOM 841 C C . LEU A 1 101 ? 29.566 -11.041 -40.938 1.00 75.56 101 LEU A C 1
ATOM 843 O O . LEU A 1 101 ? 29.486 -11.076 -42.154 1.00 75.56 101 LEU A O 1
ATOM 847 N N . MET A 1 102 ? 30.586 -11.604 -40.283 1.00 72.94 102 MET A N 1
ATOM 848 C CA . MET A 1 102 ? 31.622 -12.415 -40.939 1.00 72.94 102 MET A CA 1
ATOM 849 C C . MET A 1 102 ? 31.197 -13.867 -41.172 1.00 72.94 102 MET A C 1
ATOM 851 O O . MET A 1 102 ? 31.802 -14.543 -41.998 1.00 72.94 102 MET A O 1
ATOM 855 N N . LEU A 1 103 ? 30.221 -14.367 -40.409 1.00 73.19 103 LEU A N 1
ATOM 856 C CA . LEU A 1 103 ? 29.758 -15.758 -40.473 1.00 73.19 103 LEU A CA 1
ATOM 857 C C . LEU A 1 103 ? 28.522 -15.932 -41.374 1.00 73.19 103 LEU A C 1
ATOM 859 O O . LEU A 1 103 ? 28.118 -17.066 -41.627 1.00 73.19 103 LEU A O 1
ATOM 863 N N . THR A 1 104 ? 27.942 -14.820 -41.839 1.00 63.12 104 THR A N 1
ATOM 864 C CA . THR A 1 104 ? 26.842 -14.757 -42.816 1.00 63.12 104 THR A CA 1
ATOM 865 C C . THR A 1 104 ? 27.394 -14.339 -44.170 1.00 63.12 104 THR A C 1
ATOM 867 O O . THR A 1 104 ? 26.978 -14.939 -45.183 1.00 63.12 104 THR A O 1
#

pLDDT: mean 86.11, std 10.4, range [36.91, 96.31]

Radius of gyration: 23.64 Å; chains: 1; bounding box: 50×24×71 Å

Secondary structure (DSSP, 8-state):
---PPPHHHHHHHHHHHHHTT---HHHHHHHHHHHHHHHHHHHHH-TTS-HHHHHHHHHHH----HHHHHHHHHHHHHHHHHHHHHHHHHHT-TTHHHHHHHH-

Foldseek 3Di:
DQPADDPVLLVVLLVLLVVLVLPDPVLSVVSSVVLRVVLSVVCVVCVPDDSVVSSVVSSVVDRDDPVVSVVVVVVVVVVVVVVVVVVVCVCPDPPNVVVVVVVD

Sequence (104 aa):
MTKELGYIDISRIYSYVEGMGVEFYDVQVEIVDHIASVMEEQMNMNPDKPFKEIFDATLSTFTDFDGLVNEKRRQVARQYNRYVFQSLKSFFSWPKIIFILMLT